Protein AF-A0A3S2BS67-F1 (afdb_monomer_lite)

Radius of gyration: 13.43 Å; chains: 1; bounding box: 31×18×39 Å

Foldseek 3Di:
DDDQKDFCCQWQPDHRDMDGLHDDDPDDDSDDDDDDDPPPCPVSSVVSVVCVVPNADPDHPRCPPPPD

Secondary structure (DSSP, 8-state):
----EEEEEEETTEEEEEEE--SPPSSS--------STTSSHHHHHHHHHHHHH---TT-TT-SSS--

pLDDT: mean 94.57, std 4.9, range [64.12, 97.94]

Structure (mmCIF, N/CA/C/O backbone):
data_AF-A0A3S2BS67-F1
#
_entry.id   AF-A0A3S2BS67-F1
#
loop_
_atom_site.group_PDB
_atom_site.id
_atom_site.type_symbol
_atom_site.label_atom_id
_atom_site.label_alt_id
_atom_site.label_comp_id
_atom_site.label_asym_id
_atom_site.label_entity_id
_atom_site.label_seq_id
_atom_site.pdbx_PDB_ins_code
_atom_site.Cartn_x
_atom_site.Cartn_y
_atom_site.Cartn_z
_atom_site.occupancy
_atom_site.B_iso_or_equiv
_atom_site.auth_seq_id
_atom_site.auth_comp_id
_atom_site.auth_asym_id
_atom_site.auth_atom_id
_atom_site.pdbx_PDB_model_num
ATOM 1 N N . MET A 1 1 ? -15.413 4.498 1.990 1.00 85.94 1 MET A N 1
ATOM 2 C CA . MET A 1 1 ? -14.920 3.176 1.539 1.00 85.94 1 MET A CA 1
ATOM 3 C C . MET A 1 1 ? -14.051 2.578 2.646 1.00 85.94 1 MET A C 1
ATOM 5 O O . MET A 1 1 ? -13.323 3.350 3.254 1.00 85.94 1 MET A O 1
ATOM 9 N N . ARG A 1 2 ? -14.119 1.264 2.927 1.00 92.69 2 ARG A N 1
ATOM 10 C CA . ARG A 1 2 ? -13.175 0.555 3.822 1.00 92.69 2 ARG A CA 1
ATOM 11 C C . ARG A 1 2 ? -12.352 -0.427 2.992 1.00 92.69 2 ARG A C 1
ATOM 13 O O . ARG A 1 2 ? -12.932 -1.277 2.321 1.00 92.69 2 ARG A O 1
ATOM 20 N N . LEU A 1 3 ? -11.029 -0.338 3.064 1.00 94.56 3 LEU A N 1
ATOM 21 C CA . LEU A 1 3 ? -10.132 -1.299 2.430 1.00 94.56 3 LEU A CA 1
ATOM 22 C C . LEU A 1 3 ? -9.992 -2.534 3.330 1.00 94.56 3 LEU A C 1
ATOM 24 O O . LEU A 1 3 ? -9.474 -2.434 4.436 1.00 94.56 3 LEU A O 1
ATOM 28 N N . ARG A 1 4 ? -10.474 -3.696 2.876 1.00 95.88 4 ARG A N 1
ATOM 29 C CA . ARG A 1 4 ? -10.288 -4.970 3.597 1.00 95.88 4 ARG A CA 1
ATOM 30 C C . ARG A 1 4 ? -8.932 -5.593 3.289 1.00 95.88 4 ARG A C 1
ATOM 32 O O . ARG A 1 4 ? -8.286 -6.130 4.174 1.00 95.88 4 ARG A O 1
ATOM 39 N N . ARG A 1 5 ? -8.536 -5.566 2.022 1.00 97.00 5 ARG A N 1
ATOM 40 C CA . ARG A 1 5 ? -7.372 -6.277 1.507 1.00 97.00 5 ARG A CA 1
ATOM 41 C C . ARG A 1 5 ? -6.809 -5.502 0.325 1.00 97.00 5 ARG A C 1
ATOM 43 O O . ARG A 1 5 ? -7.584 -5.010 -0.491 1.00 97.00 5 ARG A O 1
ATOM 50 N N . LEU A 1 6 ? -5.487 -5.402 0.255 1.00 97.69 6 LEU A N 1
ATOM 51 C CA . LEU A 1 6 ? -4.752 -4.847 -0.877 1.00 97.69 6 LEU A CA 1
ATOM 52 C C . LEU A 1 6 ? -3.818 -5.922 -1.427 1.00 97.69 6 LEU A C 1
ATOM 54 O O . LEU A 1 6 ? -2.901 -6.356 -0.729 1.00 97.69 6 LEU A O 1
ATOM 58 N N . ASP A 1 7 ? -4.059 -6.333 -2.668 1.00 97.94 7 ASP A N 1
ATOM 59 C CA . ASP A 1 7 ? -3.221 -7.291 -3.384 1.00 97.94 7 ASP A CA 1
ATOM 60 C C . ASP A 1 7 ? -2.319 -6.562 -4.383 1.00 97.94 7 ASP A C 1
ATOM 62 O O . ASP A 1 7 ? -2.781 -5.887 -5.298 1.00 97.94 7 ASP A O 1
ATOM 66 N N . LEU A 1 8 ? -1.012 -6.707 -4.191 1.00 97.25 8 LEU A N 1
ATOM 67 C CA . LEU A 1 8 ? 0.059 -6.134 -4.999 1.00 97.25 8 LEU A CA 1
ATOM 68 C C . LEU A 1 8 ? 0.724 -7.286 -5.762 1.00 97.25 8 LEU A C 1
ATOM 70 O O . LEU A 1 8 ? 1.764 -7.805 -5.351 1.00 97.25 8 LEU A O 1
ATOM 74 N N . ILE A 1 9 ? 0.062 -7.719 -6.839 1.00 95.38 9 ILE A N 1
ATOM 75 C CA . ILE A 1 9 ? 0.414 -8.914 -7.628 1.00 95.38 9 ILE A CA 1
ATOM 76 C C . ILE A 1 9 ? 1.737 -8.693 -8.379 1.00 95.38 9 ILE A C 1
ATOM 78 O O . ILE A 1 9 ? 2.691 -9.444 -8.211 1.00 95.38 9 ILE A O 1
ATOM 82 N N . ARG A 1 10 ? 1.826 -7.619 -9.167 1.00 94.94 10 ARG A N 1
ATOM 83 C CA . ARG A 1 10 ? 3.028 -7.213 -9.914 1.00 94.94 10 ARG A CA 1
ATOM 84 C C . ARG A 1 10 ? 3.125 -5.694 -9.923 1.00 94.94 10 ARG A C 1
ATOM 86 O O . ARG A 1 10 ? 2.778 -5.046 -10.901 1.00 94.94 10 ARG A O 1
ATOM 93 N N . TYR A 1 11 ? 3.501 -5.115 -8.785 1.00 96.00 11 TYR A N 1
ATOM 94 C CA . TYR A 1 11 ? 3.456 -3.663 -8.603 1.00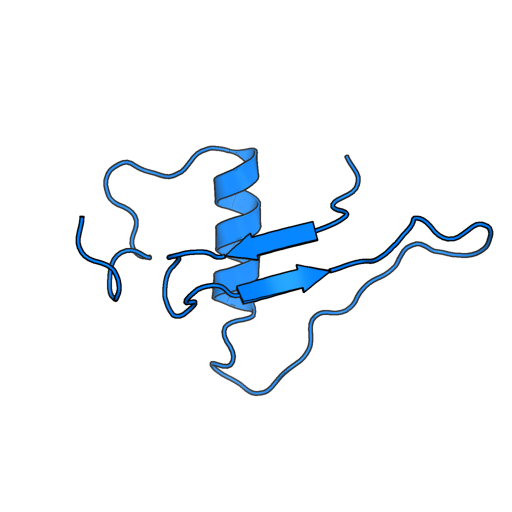 96.00 11 TYR A CA 1
ATOM 95 C C . TYR A 1 11 ? 4.730 -3.143 -7.941 1.00 96.00 11 TYR A C 1
ATOM 97 O O . TYR A 1 11 ? 4.991 -3.397 -6.758 1.00 96.00 11 TYR A O 1
ATOM 105 N N . GLY A 1 12 ? 5.527 -2.378 -8.688 1.00 95.56 12 GLY A N 1
ATOM 106 C CA . GLY A 1 12 ? 6.810 -1.871 -8.218 1.00 95.56 12 GLY A CA 1
ATOM 107 C C . GLY A 1 12 ? 7.697 -3.013 -7.739 1.00 95.56 12 GLY A C 1
ATOM 108 O O . GLY A 1 12 ? 7.964 -3.961 -8.465 1.00 95.56 12 GLY A O 1
ATOM 109 N N . LYS A 1 13 ? 8.115 -2.945 -6.473 1.00 95.94 13 LYS A N 1
ATOM 110 C CA . LYS A 1 13 ? 8.960 -3.969 -5.842 1.00 95.94 13 LYS A CA 1
ATOM 111 C C . LYS A 1 13 ? 8.204 -5.197 -5.325 1.00 95.94 13 LYS A C 1
ATOM 113 O O . LYS A 1 13 ? 8.832 -6.075 -4.739 1.00 95.94 13 LYS A O 1
ATOM 118 N N . PHE A 1 14 ? 6.877 -5.221 -5.413 1.00 97.12 14 PHE A N 1
ATOM 119 C CA . PHE A 1 14 ? 6.071 -6.321 -4.891 1.00 97.12 14 PHE A CA 1
ATOM 120 C C . PHE A 1 14 ? 5.790 -7.359 -5.969 1.00 97.12 14 PHE A C 1
ATOM 122 O O . PHE A 1 14 ? 5.427 -6.998 -7.087 1.00 97.12 14 PHE A O 1
ATOM 129 N N . THR A 1 15 ? 5.899 -8.626 -5.575 1.00 97.00 15 THR A N 1
ATOM 130 C CA . THR A 1 15 ? 5.459 -9.799 -6.334 1.00 97.00 15 THR A CA 1
ATOM 131 C C . THR A 1 15 ? 4.540 -10.602 -5.424 1.00 97.00 15 THR A C 1
ATOM 133 O O . THR A 1 15 ? 4.969 -11.002 -4.339 1.00 97.00 15 THR A O 1
ATOM 136 N N . ASP A 1 16 ? 3.284 -10.772 -5.829 1.00 97.00 16 ASP A N 1
ATOM 137 C CA . ASP A 1 16 ? 2.242 -11.535 -5.134 1.00 97.00 16 ASP A CA 1
ATOM 138 C C . ASP A 1 16 ? 2.127 -11.211 -3.638 1.00 97.00 16 ASP A C 1
ATOM 140 O O . ASP A 1 16 ? 2.032 -12.091 -2.778 1.00 97.00 16 ASP A O 1
ATOM 144 N N . ARG A 1 17 ? 2.153 -9.915 -3.300 1.00 97.50 17 ARG A N 1
ATOM 145 C CA . ARG A 1 17 ? 2.091 -9.470 -1.906 1.00 97.50 17 ARG A CA 1
ATOM 146 C C . ARG A 1 17 ? 0.688 -9.035 -1.513 1.00 97.50 17 ARG A C 1
ATOM 148 O O . ARG A 1 17 ? 0.132 -8.119 -2.103 1.00 97.50 17 ARG A O 1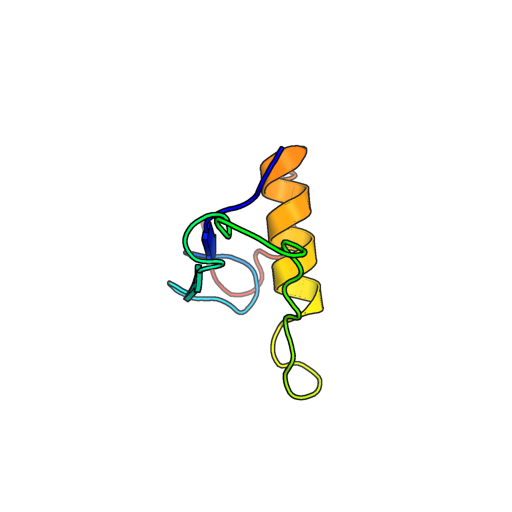
ATOM 155 N N . THR A 1 18 ? 0.182 -9.594 -0.420 1.00 97.88 18 THR A N 1
ATOM 156 C CA . THR A 1 18 ? -1.086 -9.179 0.192 1.00 97.88 18 THR A CA 1
ATOM 157 C C . THR A 1 18 ? -0.852 -8.387 1.476 1.00 97.88 18 THR A C 1
ATOM 159 O O . THR A 1 18 ? -0.029 -8.766 2.314 1.00 97.88 18 THR A O 1
ATOM 162 N N . ILE A 1 19 ? -1.609 -7.302 1.646 1.00 97.56 19 ILE A N 1
ATOM 163 C CA . ILE A 1 19 ? -1.828 -6.630 2.931 1.00 97.56 19 ILE A CA 1
ATOM 164 C C . ILE A 1 19 ? -3.294 -6.850 3.305 1.00 97.56 19 ILE A C 1
ATOM 166 O O . ILE A 1 19 ? -4.191 -6.317 2.652 1.00 97.56 19 ILE A O 1
ATOM 170 N N . ASP A 1 20 ? -3.534 -7.661 4.332 1.00 97.19 20 ASP A N 1
ATOM 171 C CA . ASP A 1 20 ? -4.872 -7.935 4.858 1.00 97.19 20 ASP A CA 1
ATOM 172 C C . ASP A 1 20 ? -5.129 -7.073 6.104 1.00 97.19 20 ASP A C 1
ATOM 174 O O . ASP A 1 20 ? -4.361 -7.110 7.066 1.00 97.19 20 ASP A O 1
ATOM 178 N N . PHE A 1 21 ? -6.203 -6.286 6.071 1.00 96.50 21 PHE A N 1
ATOM 179 C CA . PHE A 1 21 ? -6.680 -5.449 7.175 1.00 96.50 21 PHE A CA 1
ATOM 180 C C . PHE A 1 21 ? -7.769 -6.155 7.999 1.00 96.50 21 PHE A C 1
ATOM 182 O O . PHE A 1 21 ? -8.359 -5.572 8.905 1.00 96.50 21 PHE A O 1
ATOM 189 N N . GLY A 1 22 ? -8.068 -7.417 7.692 1.00 95.75 22 GLY A N 1
ATOM 190 C CA . GLY A 1 22 ? -9.002 -8.237 8.445 1.00 95.75 22 GLY A CA 1
ATOM 191 C C . GLY A 1 22 ? -10.461 -7.764 8.358 1.00 95.75 22 GLY A C 1
ATOM 192 O O . GLY A 1 22 ? -10.814 -6.868 7.574 1.00 95.75 22 GLY A O 1
ATOM 193 N N . PRO A 1 23 ? -11.358 -8.399 9.131 1.00 95.19 23 PRO A N 1
ATOM 194 C CA . PRO A 1 23 ? -12.747 -7.970 9.243 1.00 95.19 23 PRO A CA 1
ATOM 195 C C . PRO A 1 23 ? -12.855 -6.612 9.952 1.00 95.19 23 PRO A C 1
ATOM 197 O O . PRO A 1 23 ? -11.975 -6.223 10.716 1.00 95.19 23 PRO A O 1
ATOM 200 N N . LYS A 1 24 ? -13.959 -5.898 9.708 1.00 95.19 24 LYS A N 1
ATOM 201 C CA . LYS A 1 24 ? -14.279 -4.675 10.450 1.00 95.19 24 LYS A CA 1
ATOM 202 C C . LYS A 1 24 ? -14.463 -5.026 11.939 1.00 95.19 24 LYS A C 1
ATOM 204 O O . LYS A 1 24 ? -15.215 -5.965 12.209 1.00 95.19 24 LYS A O 1
ATOM 209 N N . PRO A 1 25 ? -13.845 -4.290 12.880 1.00 95.12 25 PRO A N 1
ATOM 210 C CA . PRO A 1 25 ? -14.061 -4.504 14.309 1.00 95.12 25 PRO A CA 1
ATOM 211 C C . PRO A 1 25 ? -15.538 -4.350 14.703 1.00 95.12 25 PRO A C 1
ATOM 213 O O . PRO A 1 25 ? -16.228 -3.457 14.205 1.00 95.12 25 PRO A O 1
ATOM 216 N N . GLU A 1 26 ? -16.015 -5.198 15.617 1.00 96.56 26 GLU A N 1
ATOM 217 C CA . GLU A 1 26 ? -17.370 -5.098 16.189 1.00 96.56 26 GLU A CA 1
ATOM 218 C C . GLU A 1 26 ? -17.501 -3.912 17.156 1.00 96.56 26 GLU A C 1
ATOM 220 O O . GLU A 1 26 ? -18.565 -3.307 17.271 1.00 96.56 26 GLU A O 1
ATOM 225 N N . SER A 1 27 ? -16.405 -3.552 17.828 1.00 96.38 27 SER A N 1
ATOM 226 C CA . SER A 1 27 ? -16.301 -2.377 18.692 1.00 96.38 27 SER A CA 1
ATOM 227 C C . SER A 1 27 ? -14.909 -1.742 18.585 1.00 96.38 27 SER A C 1
ATOM 229 O O . SER A 1 27 ? -13.946 -2.397 18.185 1.00 96.38 27 SER A O 1
ATOM 231 N N . GLY A 1 28 ? -14.805 -0.455 18.931 1.00 94.94 28 GLY A N 1
ATOM 232 C CA . GLY A 1 28 ? -13.556 0.311 18.859 1.00 94.94 28 GLY A CA 1
ATOM 233 C C . GLY A 1 28 ? -13.214 0.865 17.463 1.00 94.94 28 GLY A C 1
ATOM 234 O O . GLY A 1 28 ? -13.998 0.727 16.521 1.00 94.94 28 GLY A O 1
ATOM 235 N N . PRO A 1 29 ? -12.069 1.564 17.332 1.00 95.25 29 PRO A N 1
ATOM 236 C CA . PRO A 1 29 ? -11.641 2.168 16.074 1.00 95.25 29 PRO A CA 1
ATOM 237 C C . PRO A 1 29 ? -11.056 1.140 15.095 1.00 95.25 29 PRO A C 1
ATOM 239 O O . PRO A 1 29 ? -10.334 0.222 15.473 1.00 95.25 29 PRO A O 1
ATOM 242 N N . ASP A 1 30 ? -11.306 1.367 13.809 1.00 95.56 30 ASP A N 1
ATOM 243 C CA . ASP A 1 30 ? -10.793 0.576 12.684 1.00 95.56 30 ASP A CA 1
ATOM 244 C C . ASP A 1 30 ? -9.492 1.204 12.147 1.00 95.56 30 ASP A C 1
ATOM 246 O O . ASP A 1 30 ? -9.458 1.793 11.066 1.00 95.56 30 ASP A O 1
ATOM 250 N N . LEU A 1 31 ? -8.436 1.178 12.972 1.00 95.00 31 LEU A N 1
ATOM 251 C CA . LEU A 1 31 ? -7.129 1.776 12.678 1.00 95.00 31 LEU A CA 1
ATOM 252 C C . LEU A 1 31 ? -6.088 0.691 12.396 1.00 95.00 31 LEU A C 1
ATOM 254 O O . LEU A 1 31 ? -5.798 -0.146 13.247 1.00 95.00 31 LEU A O 1
ATOM 258 N N . HIS A 1 32 ? -5.448 0.782 11.233 1.00 95.62 32 HIS A N 1
ATOM 259 C CA . HIS A 1 32 ? -4.353 -0.100 10.847 1.00 95.62 32 HIS A CA 1
ATOM 260 C C . HIS A 1 32 ? -3.088 0.702 10.540 1.00 95.62 32 HIS A C 1
ATOM 262 O O . HIS A 1 32 ? -3.137 1.702 9.825 1.00 95.62 32 HIS A O 1
ATOM 268 N N . ILE A 1 33 ? -1.944 0.239 11.050 1.00 95.94 33 ILE A N 1
ATOM 269 C CA . ILE A 1 33 ? -0.631 0.844 10.804 1.00 95.94 33 ILE A CA 1
ATOM 270 C C . ILE A 1 33 ? 0.218 -0.136 9.997 1.00 95.94 33 ILE A C 1
ATOM 272 O O . ILE A 1 33 ? 0.561 -1.218 10.470 1.00 95.94 33 ILE A O 1
ATOM 276 N N . VAL A 1 34 ? 0.599 0.267 8.784 1.00 95.75 34 VAL A N 1
ATOM 277 C CA . VAL A 1 34 ? 1.565 -0.473 7.964 1.00 95.75 34 VAL A CA 1
ATOM 278 C C . VAL A 1 34 ? 2.971 0.013 8.312 1.00 95.75 34 VAL A C 1
ATOM 280 O O . VAL A 1 34 ? 3.373 1.111 7.926 1.00 95.75 34 VAL A O 1
ATOM 283 N N . PHE A 1 35 ? 3.727 -0.803 9.048 1.00 96.06 35 PHE A N 1
ATOM 284 C CA . PHE A 1 35 ? 5.082 -0.477 9.499 1.00 96.06 35 PHE A CA 1
ATOM 285 C C . PHE A 1 35 ? 6.137 -1.410 8.888 1.00 96.06 35 PHE A C 1
ATOM 287 O O . PHE A 1 35 ? 5.838 -2.492 8.391 1.00 96.06 35 PHE A O 1
ATOM 294 N N . GLY A 1 36 ? 7.396 -0.974 8.907 1.00 95.75 36 GLY A N 1
ATOM 295 C CA . GLY A 1 36 ? 8.531 -1.744 8.399 1.00 95.75 36 GLY A CA 1
ATOM 296 C C . GLY A 1 36 ? 9.769 -0.873 8.220 1.00 95.75 36 GLY A C 1
ATOM 297 O O . GLY A 1 36 ? 9.679 0.353 8.317 1.00 95.75 36 GLY A O 1
ATOM 298 N N . LEU A 1 37 ? 10.909 -1.495 7.915 1.00 97.88 37 LEU A N 1
ATOM 299 C CA . LEU A 1 37 ? 12.178 -0.802 7.668 1.00 97.88 37 LEU A CA 1
ATOM 300 C C . LEU A 1 37 ? 12.081 0.209 6.514 1.00 97.88 37 LEU A C 1
ATOM 302 O O . LEU A 1 37 ? 11.142 0.184 5.702 1.00 97.88 37 LEU A O 1
ATOM 306 N N . ASN A 1 38 ? 13.053 1.117 6.436 1.00 97.06 38 ASN A N 1
ATOM 307 C CA . ASN A 1 38 ? 13.222 1.952 5.248 1.00 97.06 38 ASN A CA 1
ATOM 308 C C . ASN A 1 38 ? 13.318 1.064 4.004 1.00 97.06 38 ASN A C 1
ATOM 310 O O . ASN A 1 38 ? 13.766 -0.076 4.079 1.00 97.06 38 ASN A O 1
ATOM 314 N N . GLU A 1 39 ? 12.762 1.552 2.895 1.00 95.19 39 GLU A N 1
ATOM 315 C CA . GLU A 1 39 ? 12.721 0.826 1.616 1.00 95.19 39 GLU A CA 1
ATOM 316 C C . GLU A 1 39 ? 11.934 -0.499 1.633 1.00 95.19 39 GLU A C 1
ATOM 318 O O . GLU A 1 39 ? 11.821 -1.167 0.608 1.00 95.19 39 GLU A O 1
ATOM 323 N N . ALA A 1 40 ? 11.253 -0.856 2.733 1.00 95.81 40 ALA A N 1
ATOM 324 C CA . ALA A 1 40 ? 10.399 -2.049 2.804 1.00 95.81 40 ALA A CA 1
ATOM 325 C C . ALA A 1 40 ? 9.212 -2.033 1.814 1.00 95.81 40 ALA A C 1
ATOM 327 O O . ALA A 1 40 ? 8.601 -3.070 1.578 1.00 95.81 40 ALA A O 1
ATOM 328 N N . GLY A 1 41 ? 8.915 -0.887 1.188 1.00 96.25 41 GLY A N 1
ATOM 329 C CA . GLY A 1 41 ? 7.847 -0.739 0.192 1.00 96.25 41 GLY A CA 1
ATOM 330 C C . GLY A 1 41 ? 6.577 -0.067 0.708 1.00 96.25 41 GLY A C 1
ATOM 331 O O . GLY A 1 41 ? 5.565 -0.093 0.024 1.00 96.25 41 GLY A O 1
ATOM 332 N N . LYS A 1 42 ? 6.616 0.578 1.881 1.00 97.38 42 LYS A N 1
ATOM 333 C CA . LYS A 1 42 ? 5.461 1.293 2.460 1.00 97.38 42 LYS A CA 1
ATOM 334 C C . LYS A 1 42 ? 4.896 2.363 1.511 1.00 97.38 42 LYS A C 1
ATOM 336 O O . LYS A 1 42 ? 3.706 2.354 1.219 1.00 97.38 42 LYS A O 1
ATOM 341 N N . SER A 1 43 ? 5.753 3.229 0.962 1.00 96.88 43 SER A N 1
ATOM 342 C CA . SER A 1 43 ? 5.337 4.257 -0.008 1.00 96.88 43 SER A CA 1
ATOM 343 C C . SER A 1 43 ? 4.858 3.654 -1.333 1.00 96.88 43 SER A C 1
ATOM 345 O O . SER A 1 43 ? 3.932 4.174 -1.952 1.00 96.88 43 SER A O 1
ATOM 347 N N . THR A 1 44 ? 5.447 2.529 -1.753 1.00 96.94 44 THR A N 1
ATOM 348 C CA . THR A 1 44 ? 4.994 1.767 -2.926 1.00 96.94 44 THR A CA 1
ATOM 349 C C . THR A 1 44 ? 3.590 1.202 -2.703 1.00 96.94 44 THR A C 1
ATOM 351 O O . THR A 1 44 ? 2.750 1.336 -3.583 1.00 96.94 44 THR A O 1
ATOM 354 N N . ALA A 1 45 ? 3.300 0.646 -1.523 1.00 97.56 45 ALA A N 1
ATOM 355 C CA . ALA A 1 45 ? 1.978 0.120 -1.184 1.00 97.56 45 ALA A CA 1
ATOM 356 C C . ALA A 1 45 ? 0.917 1.230 -1.126 1.00 97.56 45 ALA A C 1
ATOM 358 O O . ALA A 1 45 ? -0.176 1.052 -1.656 1.00 97.56 45 ALA A O 1
ATOM 359 N N . LEU A 1 46 ? 1.253 2.394 -0.552 1.00 97.12 46 LEU A N 1
ATOM 360 C CA . LEU A 1 46 ? 0.371 3.566 -0.571 1.00 97.12 46 LEU A CA 1
ATOM 361 C C . LEU A 1 46 ? 0.063 4.021 -2.002 1.00 97.12 46 LEU A C 1
ATOM 363 O O . LEU A 1 46 ? -1.076 4.353 -2.304 1.00 97.12 46 LEU A O 1
ATOM 367 N N . SER A 1 47 ? 1.062 4.005 -2.885 1.00 97.12 47 SER A N 1
ATOM 368 C CA . SER A 1 47 ? 0.855 4.374 -4.289 1.00 97.12 47 SER A CA 1
ATOM 369 C C . SER A 1 47 ? -0.047 3.365 -4.999 1.00 97.12 47 SER A C 1
ATOM 371 O O . SER A 1 47 ? -1.008 3.774 -5.628 1.00 97.12 47 SER A O 1
ATOM 373 N N . GLY A 1 48 ? 0.163 2.059 -4.787 1.00 96.56 48 GLY A N 1
ATOM 374 C CA . GLY A 1 48 ? -0.722 1.028 -5.343 1.00 96.56 48 GLY A CA 1
ATOM 375 C C . GLY A 1 48 ? -2.168 1.137 -4.847 1.00 96.56 48 GLY A C 1
ATOM 376 O O . GLY A 1 48 ? -3.099 0.855 -5.593 1.00 96.56 48 GLY A O 1
ATOM 377 N N . TYR A 1 49 ? -2.381 1.600 -3.611 1.00 97.00 49 TYR A N 1
ATOM 378 C CA . TYR A 1 49 ? -3.723 1.906 -3.111 1.00 97.00 49 TYR A CA 1
ATOM 379 C C . TYR A 1 49 ? -4.372 3.104 -3.824 1.00 97.00 49 TYR A C 1
ATOM 381 O O . TYR A 1 49 ? -5.567 3.067 -4.108 1.00 97.00 49 TYR A O 1
ATOM 389 N N . LEU A 1 50 ? -3.607 4.160 -4.117 1.00 96.31 50 LEU A N 1
ATOM 390 C CA . LEU A 1 50 ? -4.111 5.314 -4.867 1.00 96.31 50 LEU A CA 1
ATOM 391 C C . LEU A 1 50 ? -4.415 4.937 -6.322 1.00 96.31 50 LEU A C 1
ATOM 393 O O . LEU A 1 50 ? -5.494 5.258 -6.811 1.00 96.31 50 LEU A O 1
ATOM 397 N N . ASP A 1 51 ? -3.529 4.187 -6.970 1.00 96.12 51 ASP A N 1
ATOM 398 C CA . ASP A 1 51 ? -3.726 3.697 -8.335 1.00 96.12 51 ASP A CA 1
ATOM 399 C C . ASP A 1 51 ? -4.960 2.779 -8.442 1.00 96.12 51 ASP A C 1
ATOM 401 O O . ASP A 1 51 ? -5.711 2.845 -9.412 1.00 96.12 51 ASP A O 1
ATOM 405 N N . LEU A 1 52 ? -5.241 1.965 -7.416 1.00 94.75 52 LEU A N 1
ATOM 406 C CA . LEU A 1 52 ? -6.479 1.178 -7.344 1.00 94.75 52 LEU A CA 1
ATOM 407 C C . LEU A 1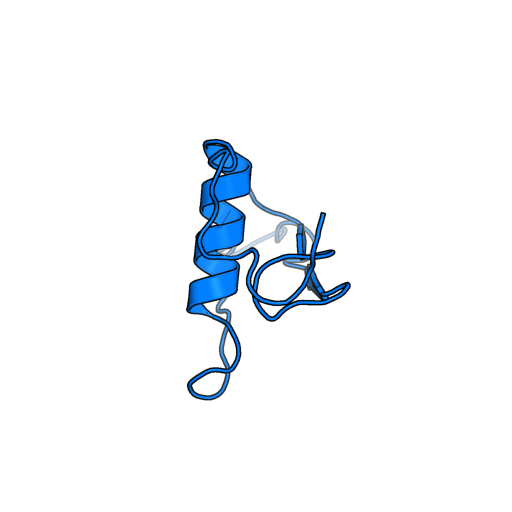 52 ? -7.734 2.068 -7.331 1.00 94.75 52 LEU A C 1
ATOM 409 O O . LEU A 1 52 ? -8.762 1.696 -7.893 1.00 94.75 52 LEU A O 1
ATOM 413 N N . LEU A 1 53 ? -7.670 3.217 -6.656 1.00 95.50 53 LEU A N 1
ATOM 414 C CA . LEU A 1 53 ? -8.801 4.132 -6.506 1.00 95.50 53 LEU A CA 1
ATOM 415 C C . LEU A 1 53 ? -9.020 5.033 -7.720 1.00 95.50 53 LEU A C 1
ATOM 417 O O . LEU A 1 53 ? -10.163 5.367 -8.030 1.00 95.50 53 LEU A O 1
ATOM 421 N N . PHE A 1 54 ? -7.936 5.459 -8.361 1.00 95.56 54 PHE A N 1
ATOM 422 C CA . PHE A 1 54 ? -7.958 6.533 -9.355 1.00 95.56 54 PHE A CA 1
ATOM 423 C C . PHE A 1 54 ? -7.501 6.091 -10.749 1.00 95.56 54 PHE A C 1
ATOM 425 O O . PHE A 1 54 ? -7.557 6.883 -11.686 1.00 95.56 54 PHE A O 1
ATOM 432 N N . GLY A 1 55 ? -7.131 4.820 -10.902 1.00 95.31 55 GLY A N 1
ATOM 433 C CA . GLY A 1 55 ? -6.608 4.250 -12.135 1.00 95.31 55 GLY A CA 1
ATOM 434 C C . GLY A 1 55 ? -5.081 4.215 -12.150 1.00 95.31 55 GLY A C 1
ATOM 435 O O . GLY A 1 55 ? -4.409 5.039 -11.534 1.00 95.31 55 GLY A O 1
ATOM 436 N N . ILE A 1 56 ? -4.542 3.240 -12.879 1.00 93.38 56 ILE A N 1
ATOM 437 C CA . ILE A 1 56 ? -3.110 3.125 -13.155 1.00 93.38 56 ILE A CA 1
ATOM 438 C C . ILE A 1 56 ? -2.812 3.915 -14.431 1.00 93.38 56 ILE A C 1
ATOM 440 O O . ILE A 1 56 ? -3.485 3.736 -15.447 1.00 93.38 56 ILE A O 1
ATOM 444 N N . GLU A 1 57 ? -1.798 4.774 -14.387 1.00 91.00 57 GLU A N 1
ATOM 445 C CA . GLU A 1 57 ? -1.318 5.496 -15.567 1.00 91.00 57 GLU A CA 1
ATOM 446 C C . GLU A 1 57 ? -0.758 4.529 -16.624 1.00 91.00 57 GLU A C 1
ATOM 448 O O . GLU A 1 57 ? -0.083 3.554 -16.292 1.00 91.00 57 GLU A O 1
ATOM 453 N N . GLU A 1 58 ? -0.950 4.843 -17.910 1.00 90.19 58 GLU A N 1
ATOM 454 C CA . GLU A 1 58 ? -0.434 4.040 -19.034 1.00 90.19 58 GLU A CA 1
ATOM 455 C C . GLU A 1 58 ? 1.089 3.827 -18.956 1.00 90.19 58 GLU A C 1
ATOM 457 O O . GLU A 1 58 ? 1.608 2.777 -19.329 1.00 90.19 58 GLU A O 1
ATOM 462 N N . ARG A 1 59 ? 1.818 4.815 -18.422 1.00 89.88 59 ARG A N 1
ATOM 463 C CA . ARG A 1 59 ? 3.262 4.743 -18.165 1.00 89.88 59 ARG A CA 1
ATOM 464 C C . ARG A 1 59 ? 3.549 4.870 -16.677 1.00 89.88 59 ARG A C 1
ATOM 466 O O . ARG A 1 59 ? 4.049 5.891 -16.213 1.00 89.88 59 ARG A O 1
ATOM 473 N N . SER A 1 60 ? 3.257 3.814 -15.929 1.00 90.44 60 SER A N 1
ATO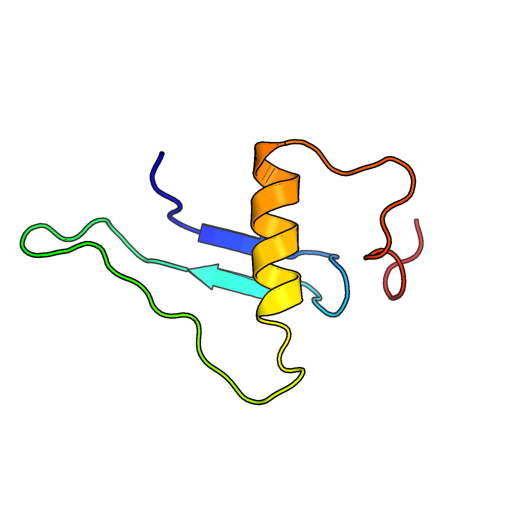M 474 C CA . SER A 1 60 ? 3.526 3.798 -14.493 1.00 90.44 60 SER A CA 1
ATOM 475 C C . SER A 1 60 ? 5.025 3.718 -14.184 1.00 90.44 60 SER A C 1
ATOM 477 O O . SER A 1 60 ? 5.735 2.812 -14.627 1.00 90.44 60 SER A O 1
ATOM 479 N N . ARG A 1 61 ? 5.500 4.604 -13.299 1.00 91.75 61 ARG A N 1
ATOM 480 C CA . ARG A 1 61 ? 6.850 4.526 -12.704 1.00 91.75 61 ARG A CA 1
ATOM 481 C C . ARG A 1 61 ? 7.082 3.266 -11.863 1.00 91.75 61 ARG A C 1
ATOM 483 O O . ARG A 1 61 ? 8.204 3.035 -11.429 1.00 91.75 61 ARG A O 1
ATOM 490 N N . TYR A 1 62 ? 6.037 2.487 -11.577 1.00 94.06 62 TYR A N 1
ATOM 491 C CA . TYR A 1 62 ? 6.110 1.241 -10.812 1.00 94.06 62 TYR A CA 1
ATOM 492 C C . TYR A 1 62 ? 6.270 -0.008 -11.695 1.00 94.06 62 TYR A C 1
ATOM 494 O O . TYR A 1 62 ? 6.236 -1.121 -11.180 1.00 94.06 62 TYR A O 1
ATOM 502 N N . ASN A 1 63 ? 6.518 0.162 -12.995 1.00 92.31 63 ASN A N 1
ATOM 503 C CA . ASN A 1 63 ? 6.808 -0.916 -13.944 1.00 92.31 63 ASN A CA 1
ATOM 504 C C . ASN A 1 63 ? 8.311 -1.304 -14.023 1.00 92.31 63 ASN A C 1
ATOM 506 O O . ASN A 1 63 ? 8.805 -1.785 -15.032 1.00 92.31 63 ASN A O 1
ATOM 510 N N . PHE A 1 64 ? 9.112 -1.051 -12.986 1.00 92.19 64 PHE A N 1
ATOM 511 C CA . PHE A 1 64 ? 10.568 -1.267 -13.080 1.00 92.19 64 PHE A CA 1
ATOM 512 C C . PHE A 1 64 ? 11.019 -2.722 -12.868 1.00 92.19 64 PHE A C 1
ATOM 514 O O . PHE A 1 64 ? 12.182 -3.028 -13.109 1.00 92.19 64 PHE A O 1
ATOM 521 N N . LEU A 1 65 ? 10.146 -3.597 -12.356 1.00 93.56 65 LEU A N 1
ATOM 522 C CA . LEU A 1 65 ? 10.477 -4.998 -12.048 1.00 93.56 65 LEU A CA 1
ATOM 523 C C . LEU A 1 65 ? 9.680 -6.010 -12.884 1.00 93.56 65 LEU A C 1
ATOM 525 O O . LEU A 1 65 ? 10.096 -7.158 -13.000 1.00 93.56 65 LEU A O 1
ATOM 529 N N . HIS A 1 66 ? 8.534 -5.608 -13.439 1.00 89.88 66 HIS A N 1
ATOM 530 C CA . HIS A 1 66 ? 7.556 -6.517 -14.040 1.00 89.88 66 HIS A CA 1
ATOM 531 C C . HIS A 1 66 ? 7.229 -6.089 -15.464 1.00 89.88 66 HIS A C 1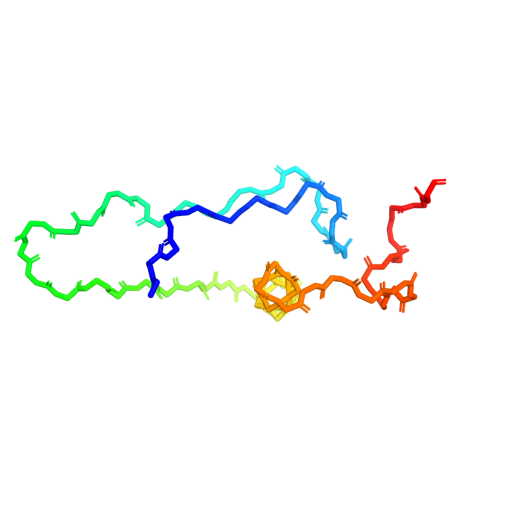
ATOM 533 O O . HIS A 1 66 ? 6.225 -5.425 -15.666 1.00 89.88 66 HIS A O 1
ATOM 539 N N . GLU A 1 67 ? 8.063 -6.462 -16.434 1.00 76.88 67 GLU A N 1
ATOM 540 C CA . GLU 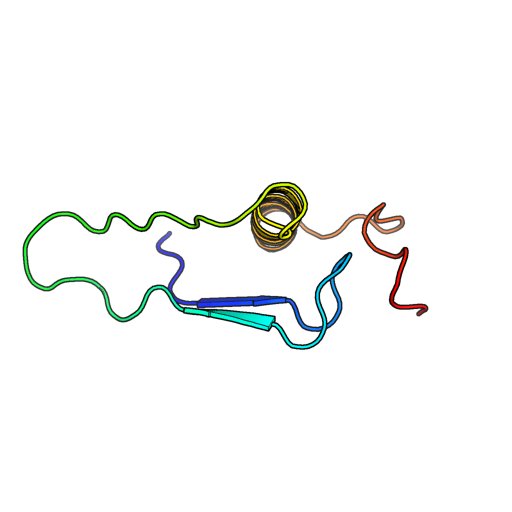A 1 67 ? 7.804 -6.149 -17.846 1.00 76.88 67 GLU A CA 1
ATOM 541 C C . GLU A 1 67 ? 6.440 -6.693 -18.322 1.00 76.88 67 GLU A C 1
ATOM 543 O O . GLU A 1 67 ? 5.962 -7.719 -17.827 1.00 76.88 67 GLU A O 1
ATOM 548 N N . TYR A 1 68 ? 5.821 -5.951 -19.250 1.00 64.12 68 TYR A N 1
ATOM 549 C CA . TYR A 1 68 ? 4.505 -6.234 -19.837 1.00 64.12 68 TYR A CA 1
ATOM 550 C C . TYR A 1 68 ? 4.513 -7.452 -20.762 1.00 64.12 68 TYR A C 1
ATOM 552 O O . TYR A 1 68 ? 5.462 -7.573 -21.570 1.00 64.12 68 TYR A O 1
#

Sequence (68 aa):
MRLRRLDLIRYGKFTDRTIDFGPKPESGPDLHIVFGLNEAGKSTALSGYLDLLFGIEERSRYNFLHEY